Protein AF-A0A7S2H5R0-F1 (afdb_monomer)

Radius of gyration: 16.21 Å; Cα contacts (8 Å, |Δi|>4): 123; chains: 1; bounding box: 35×35×43 Å

Mean predicted aligned error: 5.61 Å

Secondary structure (DSSP, 8-state):
--EEEEEEEE-PPP-SSTTGGG--S---EEEEEEEE-TTGGGS-HHHHHHHHHHHHHHHHHTTTS-HHHHHHHHHHHTT-SS--SS--EEE--TT-TTTGGG-

Nearest PDB structures (foldseek):
  5t3e-assembly1_A  TM=9.296E-01  e=6.239E-05  Thermoactinomyces vulgaris
  7jtj-assembly1_A  TM=8.666E-01  e=7.116E-05  Yersinia pestis
  7jua-assembly1_A  TM=8.433E-01  e=9.889E-05  Yersinia pestis
  7ly4-assembly1_E  TM=8.224E-01  e=9.259E-05  Thermoactinomyces vulgaris
  4hvm-assembly1_A  TM=7.022E-01  e=2.658E-02  Streptoalloteichus hindustanus

Solvent-accessible surface area (backbone atoms only — not comparable to full-atom values): 6213 Å² total; per-residue (Å²): 133,49,67,46,52,37,29,38,36,31,39,59,78,70,88,84,47,99,58,54,88,76,60,88,76,91,49,76,47,35,32,64,30,69,41,65,56,71,66,51,92,80,43,55,71,66,58,47,50,52,51,44,50,51,38,45,52,54,39,61,77,62,42,90,59,40,28,64,57,52,41,50,54,51,26,62,75,65,75,42,81,94,66,75,79,45,80,50,72,46,80,48,70,51,54,46,76,74,62,65,79,75,115

pLDDT: mean 88.64, std 11.41, range [42.0, 96.62]

Sequence (103 aa):
RSDMLLNVLHCLRHPVHKDHEKVIGNFSSSFLCPISVQGGDTVSILDHARGAQTSLVECQSNNAISGVDVMSLINERRSSSGVAVAPFIFVSAMGLEHAEGLA

Foldseek 3Di:
DFKAKEKEKAQDFDPPDPCRLVDDDDSIFIWIFIAGPPPPPNDDPVVSVVVSVVRVVVRVVVCPDGNVNVQVVVCVVVVHPPDDRHPHYDYDCHPVVSVVVVD

Structure (mmCIF, N/CA/C/O backbone):
data_AF-A0A7S2H5R0-F1
#
_entry.id   AF-A0A7S2H5R0-F1
#
loop_
_atom_site.group_PDB
_atom_site.id
_atom_site.type_symbol
_atom_site.label_atom_id
_atom_site.label_alt_id
_atom_site.label_comp_id
_atom_site.label_asym_id
_atom_site.label_entity_id
_atom_site.label_seq_id
_atom_site.pdbx_PDB_ins_code
_atom_site.Cartn_x
_atom_site.Cartn_y
_atom_site.Cartn_z
_atom_site.occupancy
_atom_site.B_iso_or_equiv
_atom_site.auth_seq_id
_atom_site.auth_comp_id
_atom_site.auth_asym_id
_atom_site.auth_atom_id
_atom_site.pdbx_PDB_model_num
ATOM 1 N N . ARG A 1 1 ? -15.176 -0.460 16.604 1.00 73.00 1 ARG A N 1
ATOM 2 C CA . ARG A 1 1 ? -13.742 -0.421 16.231 1.00 73.00 1 ARG A CA 1
ATOM 3 C C . ARG A 1 1 ? -13.593 0.676 15.191 1.00 73.00 1 ARG A C 1
ATOM 5 O O . ARG A 1 1 ? -14.164 0.511 14.125 1.00 73.00 1 ARG A O 1
ATOM 12 N N . SER A 1 2 ? -12.918 1.775 15.525 1.00 89.81 2 SER A N 1
ATOM 13 C CA . SER A 1 2 ? -12.806 2.949 14.639 1.00 89.81 2 SER A CA 1
ATOM 14 C C . SER A 1 2 ? -11.469 3.024 13.902 1.00 89.81 2 SER A C 1
ATOM 16 O O . SER A 1 2 ? -11.302 3.878 13.043 1.00 89.81 2 SER A O 1
ATOM 18 N N . ASP A 1 3 ? -10.551 2.104 14.207 1.00 93.81 3 ASP A N 1
ATOM 19 C CA . ASP A 1 3 ? -9.244 1.990 13.567 1.00 93.81 3 ASP A CA 1
ATOM 20 C C . ASP A 1 3 ? -9.141 0.667 12.801 1.00 93.81 3 ASP A C 1
ATOM 22 O O . ASP A 1 3 ? -9.446 -0.419 13.326 1.00 93.81 3 ASP A O 1
ATOM 26 N N . MET A 1 4 ? -8.697 0.747 11.551 1.00 94.12 4 MET A N 1
ATOM 27 C CA . MET A 1 4 ? -8.528 -0.400 10.665 1.00 94.12 4 MET A CA 1
ATOM 28 C C . MET A 1 4 ? -7.250 -0.292 9.834 1.00 94.12 4 MET A C 1
ATOM 30 O O . MET A 1 4 ? -6.715 0.792 9.627 1.00 94.12 4 MET A O 1
ATOM 34 N N . LEU A 1 5 ? -6.774 -1.439 9.351 1.00 95.44 5 LEU A N 1
ATOM 35 C CA . LEU A 1 5 ? -5.724 -1.506 8.340 1.00 95.44 5 LEU A CA 1
ATOM 36 C C . LEU A 1 5 ? -6.380 -1.820 7.002 1.00 95.44 5 LEU A C 1
ATOM 38 O O . LEU A 1 5 ? -7.034 -2.857 6.867 1.00 95.44 5 LEU A O 1
ATOM 42 N N . LEU A 1 6 ? -6.202 -0.922 6.042 1.00 95.75 6 LEU A N 1
ATOM 43 C CA . LEU A 1 6 ? -6.646 -1.090 4.669 1.00 95.75 6 LEU A CA 1
ATOM 44 C C . LEU A 1 6 ? -5.468 -1.577 3.825 1.00 95.75 6 LEU A C 1
ATOM 46 O O . LEU A 1 6 ? -4.401 -0.966 3.844 1.00 95.75 6 LEU A O 1
ATOM 50 N N . ASN A 1 7 ? -5.649 -2.666 3.083 1.00 96.50 7 ASN A N 1
ATOM 51 C CA . ASN A 1 7 ? -4.656 -3.107 2.111 1.00 96.50 7 ASN A CA 1
ATOM 52 C C . ASN A 1 7 ? -4.878 -2.340 0.802 1.00 96.50 7 ASN A C 1
ATOM 54 O O . A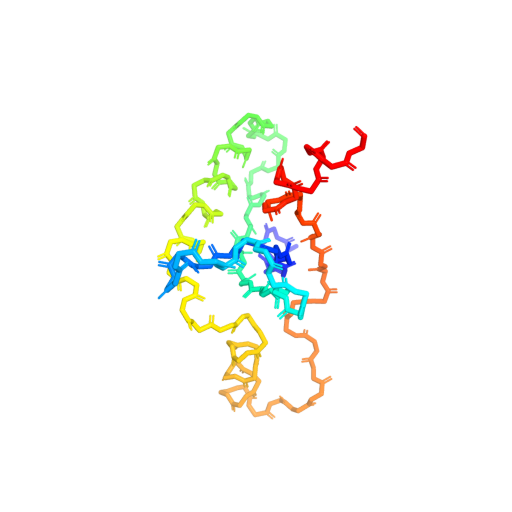SN A 1 7 ? -5.900 -2.524 0.143 1.00 96.50 7 ASN A O 1
ATOM 58 N N . VAL A 1 8 ? -3.954 -1.458 0.434 1.00 96.19 8 VAL A N 1
ATOM 59 C CA . VAL A 1 8 ? -4.063 -0.645 -0.782 1.00 96.19 8 VAL A CA 1
ATOM 60 C C . VAL A 1 8 ? -3.252 -1.303 -1.886 1.00 96.19 8 VAL A C 1
ATOM 62 O O . VAL A 1 8 ? -2.035 -1.403 -1.767 1.00 96.19 8 VAL A O 1
ATOM 65 N N . LEU A 1 9 ? -3.919 -1.736 -2.955 1.00 94.94 9 LEU A N 1
ATOM 66 C CA . LEU A 1 9 ? -3.296 -2.294 -4.155 1.00 94.94 9 LEU A CA 1
ATOM 67 C C . LEU A 1 9 ? -3.094 -1.184 -5.198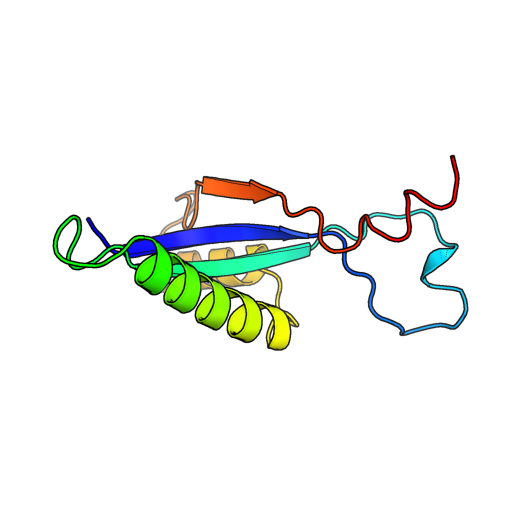 1.00 94.94 9 LEU A C 1
ATOM 69 O O . LEU A 1 9 ? -4.009 -0.395 -5.437 1.00 94.94 9 LEU A O 1
ATOM 73 N N . HIS A 1 10 ? -1.923 -1.134 -5.829 1.00 92.38 10 HIS A N 1
ATOM 74 C CA . HIS A 1 10 ? -1.585 -0.173 -6.883 1.00 92.38 10 HIS A CA 1
ATOM 75 C C . HIS A 1 10 ? -0.696 -0.801 -7.962 1.00 92.38 10 HIS A C 1
ATOM 77 O O . HIS A 1 10 ? -0.099 -1.857 -7.749 1.00 92.38 10 HIS A O 1
ATOM 83 N N . CYS A 1 11 ? -0.562 -0.111 -9.097 1.00 91.25 11 CYS A N 1
ATOM 84 C CA . CYS A 1 11 ? 0.253 -0.554 -10.235 1.00 91.25 11 CYS A CA 1
ATOM 85 C C . CYS A 1 11 ? 1.376 0.433 -10.599 1.00 91.25 11 CYS A C 1
ATOM 87 O O . CYS A 1 11 ? 1.919 0.371 -11.700 1.00 91.25 11 CYS A O 1
ATOM 89 N N . LEU A 1 12 ? 1.715 1.360 -9.693 1.00 89.00 12 LEU A N 1
ATOM 90 C CA . LEU A 1 12 ? 2.816 2.311 -9.884 1.00 89.00 12 LEU A CA 1
ATOM 91 C C . LEU A 1 12 ? 4.122 1.60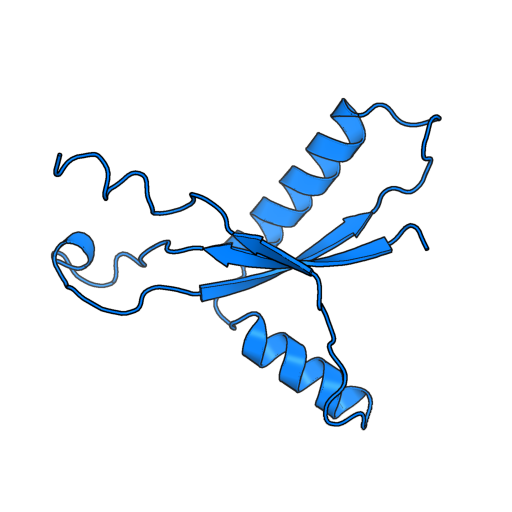4 -10.256 1.00 89.00 12 LEU A C 1
ATOM 93 O O . LEU A 1 12 ? 4.601 0.732 -9.529 1.00 89.00 12 LEU A O 1
ATOM 97 N N . ARG A 1 13 ? 4.724 2.041 -11.361 1.00 88.62 13 ARG A N 1
ATOM 98 C CA . ARG A 1 13 ? 6.010 1.537 -11.834 1.00 88.62 13 ARG A CA 1
ATOM 99 C C . ARG A 1 13 ? 7.141 2.386 -11.272 1.00 88.62 13 ARG A C 1
ATOM 101 O O . ARG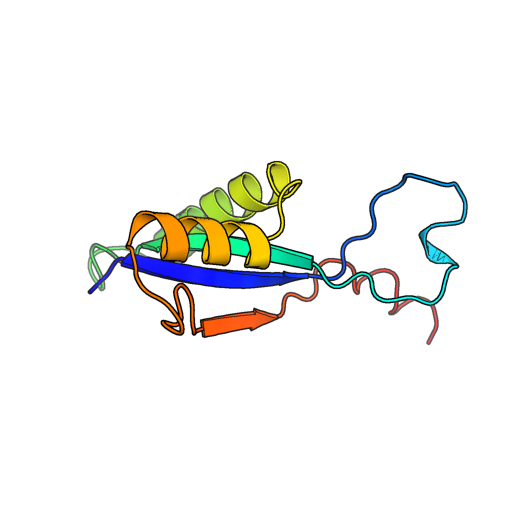 A 1 13 ? 7.057 3.609 -11.217 1.00 88.62 13 ARG A O 1
ATOM 108 N N . HIS A 1 14 ? 8.218 1.739 -10.842 1.00 86.31 14 HIS A N 1
ATOM 109 C CA . HIS A 1 14 ? 9.426 2.450 -10.434 1.00 86.31 14 HIS A CA 1
ATOM 110 C C . HIS A 1 14 ? 10.288 2.753 -11.670 1.00 86.31 14 HIS A C 1
ATOM 112 O O . HIS A 1 14 ? 10.508 1.846 -12.481 1.00 86.31 14 HIS A O 1
ATOM 118 N N . PRO A 1 15 ? 10.820 3.981 -11.821 1.00 88.56 15 PRO A N 1
ATOM 119 C CA . PRO A 1 15 ? 11.576 4.401 -13.001 1.00 88.56 15 PRO A CA 1
ATOM 120 C C . PRO A 1 15 ? 13.022 3.872 -12.979 1.00 88.56 15 PRO A C 1
ATOM 122 O O . PRO A 1 15 ? 13.989 4.621 -13.073 1.00 88.56 15 PRO A O 1
ATOM 125 N N . VAL A 1 16 ? 13.187 2.554 -12.843 1.00 91.19 16 VAL A N 1
ATOM 126 C CA . VAL A 1 16 ? 14.495 1.879 -12.753 1.00 91.19 16 VAL A CA 1
ATOM 127 C C . VAL A 1 16 ? 15.179 1.705 -14.115 1.00 91.19 16 VAL A C 1
ATOM 129 O O . VAL A 1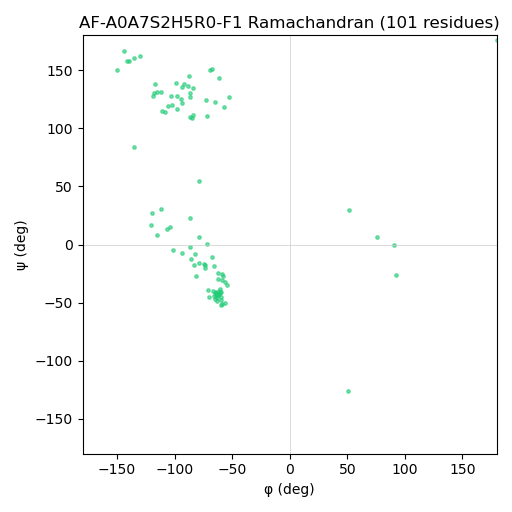 16 ? 16.370 1.419 -14.182 1.00 91.19 16 VAL A O 1
ATOM 132 N N . HIS A 1 17 ? 14.434 1.862 -15.213 1.00 94.12 17 HIS A N 1
ATOM 133 C CA . HIS A 1 17 ? 14.933 1.735 -16.582 1.00 94.12 17 HIS A CA 1
ATOM 134 C C . HIS A 1 17 ? 14.140 2.636 -17.535 1.00 94.12 17 HIS A C 1
ATOM 136 O O . HIS A 1 17 ? 12.946 2.838 -17.341 1.00 94.12 17 HIS A O 1
ATOM 142 N N . LYS A 1 18 ? 14.753 3.126 -18.618 1.00 93.06 18 LYS A N 1
ATOM 143 C CA . LYS A 1 18 ? 14.095 4.012 -19.606 1.00 93.06 18 LYS A CA 1
ATOM 144 C C . LYS A 1 18 ? 12.835 3.421 -20.259 1.00 93.06 18 LYS A C 1
ATOM 146 O O . LYS A 1 18 ? 11.953 4.159 -20.674 1.00 93.06 18 LYS A O 1
ATOM 151 N N . ASP A 1 19 ? 12.753 2.096 -20.337 1.00 91.62 19 ASP A N 1
ATOM 152 C CA . ASP A 1 19 ? 11.645 1.370 -20.969 1.00 91.62 19 ASP A CA 1
ATOM 153 C C . ASP A 1 19 ? 10.675 0.748 -19.946 1.00 91.62 19 ASP A C 1
ATOM 155 O O . ASP A 1 19 ? 9.880 -0.108 -20.316 1.00 91.62 19 ASP A O 1
ATOM 159 N N . HIS A 1 20 ? 10.723 1.154 -18.668 1.00 88.38 20 HIS A N 1
ATOM 160 C CA . HIS A 1 20 ? 9.884 0.580 -17.603 1.00 88.38 20 HIS A CA 1
ATOM 161 C C . HIS A 1 20 ? 8.379 0.608 -17.918 1.00 88.38 20 HIS A C 1
ATOM 163 O O . HIS A 1 20 ? 7.688 -0.352 -17.595 1.00 88.38 20 HIS A O 1
ATOM 169 N N . GLU A 1 21 ? 7.883 1.636 -18.612 1.00 87.19 21 GLU A N 1
ATOM 170 C CA . GLU A 1 21 ? 6.478 1.746 -19.046 1.00 87.19 21 GLU A CA 1
ATOM 171 C C . GLU A 1 21 ? 6.108 0.821 -20.218 1.00 87.19 21 GLU A C 1
ATOM 173 O O . GLU A 1 21 ? 4.943 0.505 -20.428 1.00 87.19 21 GLU A O 1
ATOM 178 N N . LYS A 1 22 ? 7.091 0.342 -20.988 1.00 88.75 22 LYS A N 1
ATOM 179 C CA . LYS A 1 22 ? 6.854 -0.424 -22.227 1.00 88.75 22 LYS A CA 1
ATOM 180 C C . LYS A 1 22 ? 6.834 -1.936 -22.020 1.00 88.75 22 LYS A C 1
ATOM 182 O O . LYS A 1 22 ? 6.570 -2.688 -22.955 1.00 88.75 22 LYS A O 1
ATOM 187 N N . VAL A 1 23 ? 7.171 -2.395 -20.819 1.00 90.56 23 VAL A N 1
ATOM 188 C CA . VAL A 1 23 ? 7.271 -3.821 -20.505 1.00 90.56 23 VAL A CA 1
ATOM 189 C C . VAL A 1 23 ? 5.916 -4.351 -20.046 1.00 90.56 23 VAL A C 1
ATOM 191 O O . VAL A 1 23 ? 5.231 -3.725 -19.235 1.00 90.56 23 VAL A O 1
ATOM 194 N N . ILE A 1 24 ? 5.548 -5.530 -20.546 1.00 90.56 24 ILE A N 1
ATOM 195 C CA . ILE A 1 24 ? 4.403 -6.300 -20.058 1.00 90.56 24 ILE A CA 1
ATOM 196 C C . ILE A 1 24 ? 4.877 -7.152 -18.882 1.00 90.56 24 ILE A C 1
ATOM 198 O O . ILE A 1 24 ? 5.852 -7.893 -18.996 1.00 90.56 24 ILE A O 1
ATOM 202 N N . GLY A 1 25 ? 4.187 -7.053 -17.753 1.00 89.81 25 GLY A N 1
ATOM 203 C CA . GLY A 1 25 ? 4.529 -7.791 -16.547 1.00 89.81 25 GLY A CA 1
ATOM 204 C C . GLY A 1 25 ? 3.574 -7.479 -15.405 1.00 89.81 25 GLY A C 1
ATOM 205 O O . GLY A 1 25 ? 2.693 -6.626 -15.536 1.00 89.81 25 GLY A O 1
ATOM 206 N N . ASN A 1 26 ? 3.755 -8.176 -14.284 1.00 89.69 26 ASN A N 1
ATOM 207 C CA . ASN A 1 26 ? 3.014 -7.870 -13.072 1.00 89.69 26 ASN A CA 1
ATOM 208 C C . ASN A 1 26 ? 3.715 -6.752 -12.289 1.00 89.69 26 ASN A C 1
ATOM 210 O O . ASN A 1 26 ? 4.765 -6.980 -11.694 1.00 89.69 26 ASN A O 1
ATOM 214 N N . PHE A 1 27 ? 3.106 -5.568 -12.279 1.00 89.31 27 PHE A N 1
ATOM 215 C CA . PHE A 1 27 ? 3.546 -4.416 -11.484 1.00 89.31 27 PHE A CA 1
ATOM 216 C C . PHE A 1 27 ? 2.623 -4.155 -10.288 1.00 89.31 27 PHE A C 1
ATOM 218 O O . PHE A 1 27 ? 2.692 -3.090 -9.678 1.00 89.31 27 PHE A O 1
ATOM 225 N N . SER A 1 28 ? 1.745 -5.108 -9.949 1.00 89.50 28 SER A N 1
ATOM 226 C CA . SER A 1 28 ? 0.898 -4.993 -8.769 1.00 89.50 28 SER A CA 1
ATOM 227 C C . SER A 1 28 ? 1.767 -5.001 -7.515 1.00 89.50 28 SER A C 1
ATOM 229 O O . SER A 1 28 ? 2.481 -5.975 -7.261 1.00 89.50 28 SER A O 1
ATOM 231 N N . SER A 1 29 ? 1.659 -3.958 -6.708 1.00 92.44 29 SER A N 1
ATOM 232 C CA . SER A 1 29 ? 2.211 -3.920 -5.360 1.00 92.44 29 SER A CA 1
ATOM 233 C C . SER A 1 29 ? 1.136 -3.450 -4.394 1.00 92.44 29 SER A C 1
ATOM 235 O O . SER A 1 29 ? 0.107 -2.899 -4.798 1.00 92.44 29 SER A O 1
ATOM 237 N N . SER A 1 30 ? 1.346 -3.705 -3.109 1.00 94.88 30 SER A N 1
ATOM 238 C CA . SER A 1 30 ? 0.439 -3.229 -2.079 1.00 94.88 30 SER A CA 1
ATOM 239 C C . SER A 1 30 ? 1.187 -2.641 -0.898 1.00 94.88 30 SER A C 1
ATOM 241 O O . SER A 1 30 ? 2.364 -2.924 -0.693 1.00 94.88 30 SER A O 1
ATOM 243 N N . PHE A 1 31 ? 0.494 -1.832 -0.106 1.00 95.81 31 PHE A N 1
ATOM 244 C CA . PHE A 1 31 ? 0.955 -1.362 1.196 1.00 95.81 31 PHE A CA 1
ATOM 245 C C . PHE A 1 31 ? -0.223 -1.316 2.172 1.00 95.81 31 PHE A C 1
ATOM 247 O O . PHE A 1 31 ? -1.387 -1.266 1.769 1.00 95.81 31 PHE A O 1
ATOM 254 N N . LEU A 1 32 ? 0.070 -1.355 3.473 1.00 96.25 32 LEU A N 1
ATOM 255 C CA . LEU A 1 32 ? -0.956 -1.271 4.511 1.00 96.25 32 LEU A CA 1
ATOM 256 C C . LEU A 1 32 ? -1.120 0.178 4.958 1.00 96.25 32 LEU A C 1
ATOM 258 O O . LEU A 1 32 ? -0.169 0.785 5.439 1.00 96.25 32 LEU A O 1
ATOM 262 N N . CYS A 1 33 ? -2.332 0.707 4.826 1.00 96.19 33 CYS A N 1
ATOM 263 C CA . CYS A 1 33 ? -2.673 2.060 5.238 1.00 96.19 33 CYS A CA 1
ATOM 264 C C . CYS A 1 33 ? -3.509 2.022 6.530 1.00 96.19 33 CYS A C 1
ATOM 266 O O . CYS A 1 33 ? -4.590 1.416 6.534 1.00 96.19 33 CYS A O 1
ATOM 268 N N . PRO A 1 34 ? -3.041 2.620 7.640 1.00 95.88 34 PRO A N 1
ATOM 269 C CA . PRO A 1 34 ? -3.851 2.777 8.838 1.00 95.88 34 PRO A CA 1
ATOM 270 C C . PRO A 1 34 ? -4.921 3.844 8.599 1.00 95.88 34 PRO A C 1
ATOM 272 O O . PRO A 1 34 ? -4.615 4.981 8.257 1.00 95.88 34 PRO A O 1
ATOM 275 N N . ILE A 1 35 ? -6.183 3.479 8.806 1.00 95.38 35 ILE A N 1
ATOM 276 C CA . ILE A 1 35 ? -7.326 4.383 8.678 1.00 95.38 35 ILE A CA 1
ATOM 277 C C . ILE A 1 35 ? -8.016 4.505 10.030 1.00 95.38 35 ILE A C 1
ATOM 279 O O . ILE A 1 35 ? -8.357 3.494 10.651 1.00 95.38 35 ILE A O 1
ATOM 283 N N . SER A 1 36 ? -8.261 5.749 10.446 1.00 93.75 36 SER A N 1
ATOM 284 C CA . SER A 1 36 ? -9.025 6.080 11.645 1.00 93.75 36 SER A CA 1
ATOM 285 C C . SER A 1 36 ? -10.263 6.896 11.291 1.00 93.75 36 SER A C 1
ATOM 287 O O . SER A 1 36 ? -10.183 7.932 10.631 1.00 93.75 36 SER A O 1
ATOM 289 N N . VAL A 1 37 ? -11.416 6.431 11.763 1.00 92.00 37 VAL A N 1
ATOM 290 C CA . VAL A 1 37 ? -12.703 7.140 11.709 1.00 92.00 37 VAL A CA 1
ATOM 291 C C . VAL A 1 37 ? -13.164 7.545 13.114 1.00 92.00 37 VAL A C 1
ATOM 293 O O . VAL A 1 37 ? -14.356 7.575 13.420 1.00 92.00 37 VAL A O 1
ATOM 296 N N . GLN A 1 38 ? -12.215 7.800 14.020 1.00 92.88 38 GLN A N 1
ATOM 297 C CA . GLN A 1 38 ? -12.526 8.289 15.363 1.00 92.88 38 GLN A CA 1
ATOM 298 C C . GLN A 1 38 ? -13.242 9.645 15.322 1.00 92.88 38 GLN A C 1
ATOM 300 O O . GLN A 1 38 ? -12.943 10.492 14.489 1.00 92.88 38 GLN A O 1
ATOM 305 N N . GLY A 1 39 ? -14.190 9.845 16.239 1.00 89.69 39 GLY A N 1
ATOM 306 C CA . GLY A 1 39 ? -15.059 11.025 16.268 1.00 89.69 39 GLY A CA 1
ATOM 307 C C . GLY A 1 39 ? -16.376 10.840 15.509 1.00 89.69 39 GLY A C 1
ATOM 308 O O . GLY A 1 39 ? -17.375 11.428 15.905 1.00 89.69 39 GLY A O 1
ATOM 309 N N . GLY A 1 40 ? -16.434 9.952 14.508 1.00 86.94 40 GLY A N 1
ATOM 310 C CA . GLY A 1 40 ? -17.672 9.672 13.772 1.00 86.94 40 GLY A CA 1
ATOM 311 C C . GLY A 1 40 ? -18.339 10.961 13.283 1.00 86.94 40 GLY A C 1
ATOM 312 O O . GLY A 1 40 ? -17.683 11.804 12.682 1.00 86.94 40 GLY A O 1
ATOM 313 N N . ASP A 1 41 ? -19.615 11.152 13.617 1.00 87.06 41 ASP A N 1
ATOM 314 C CA . ASP A 1 41 ? -20.401 12.312 13.173 1.00 87.06 41 ASP A CA 1
ATOM 315 C C . ASP A 1 41 ? -19.939 13.658 13.765 1.00 87.06 41 ASP A C 1
ATOM 317 O O . ASP A 1 41 ? -20.381 14.714 13.312 1.00 87.06 41 ASP A O 1
ATOM 321 N N . THR A 1 42 ? -19.053 13.661 14.771 1.00 92.06 42 THR A N 1
ATOM 322 C CA . THR A 1 42 ? -18.495 14.907 15.326 1.00 92.06 42 THR A CA 1
ATOM 323 C C . THR A 1 42 ? -17.325 15.452 14.510 1.00 92.06 42 THR A C 1
ATOM 325 O O . THR A 1 42 ? -16.838 16.54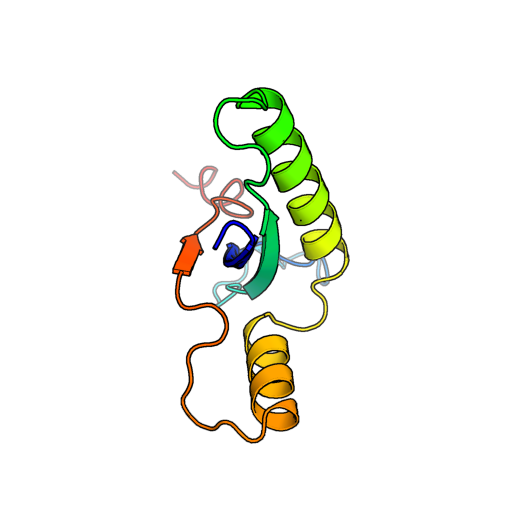2 14.804 1.00 92.06 42 THR A O 1
ATOM 328 N N . VAL A 1 43 ? -16.838 14.697 13.522 1.00 93.94 43 VAL A N 1
ATOM 329 C CA . VAL A 1 43 ? -15.736 15.077 12.635 1.00 93.94 43 VAL A CA 1
ATOM 330 C C . VAL A 1 43 ? -16.272 15.162 11.212 1.00 93.94 43 VAL A C 1
ATOM 332 O O . VAL A 1 43 ? -17.077 14.342 10.775 1.00 93.94 43 VAL A O 1
ATOM 335 N N . SER A 1 44 ? -15.854 16.184 10.468 1.00 95.94 44 SER A N 1
ATOM 336 C CA . SER A 1 44 ? -16.329 16.339 9.099 1.00 95.94 44 SER A CA 1
ATOM 337 C C . SER A 1 44 ? -15.766 15.237 8.196 1.00 95.94 44 SER A C 1
ATOM 339 O O . SER A 1 44 ? -14.635 14.773 8.365 1.00 95.94 44 SER A O 1
ATOM 341 N N . ILE A 1 45 ? -16.521 14.864 7.160 1.00 94.75 45 ILE A N 1
ATOM 342 C CA . ILE A 1 45 ? -16.027 13.943 6.126 1.00 94.75 45 ILE A CA 1
ATOM 343 C C . ILE A 1 45 ? -14.734 14.452 5.471 1.00 94.75 45 ILE A C 1
ATOM 345 O O . ILE A 1 45 ? -13.869 13.660 5.105 1.00 94.75 45 ILE A O 1
ATOM 349 N N . LEU A 1 46 ? -14.580 15.776 5.359 1.00 96.62 46 LEU A N 1
ATOM 350 C CA . LEU A 1 46 ? -13.392 16.402 4.791 1.00 96.62 46 LEU A CA 1
ATOM 351 C C . LEU A 1 46 ? -12.161 16.177 5.674 1.00 96.62 46 LEU A C 1
ATOM 353 O O . LEU A 1 46 ? -11.080 15.911 5.153 1.00 96.62 46 LEU A O 1
ATOM 357 N N . ASP A 1 47 ? -12.314 16.252 6.993 1.00 95.75 47 ASP A N 1
ATOM 358 C CA . ASP A 1 47 ? -11.207 16.024 7.923 1.00 95.75 47 ASP A CA 1
ATOM 359 C C . ASP A 1 47 ? -10.805 14.548 7.951 1.00 95.75 47 ASP A C 1
ATOM 361 O O . ASP A 1 47 ? -9.613 14.237 7.911 1.00 95.75 47 ASP A O 1
ATOM 365 N N . HIS A 1 48 ? -11.776 13.631 7.889 1.00 94.75 48 HIS A N 1
ATOM 366 C CA . HIS A 1 48 ? -11.490 12.210 7.682 1.00 94.75 48 HIS A CA 1
ATOM 367 C C . HIS A 1 48 ? -10.744 11.955 6.369 1.00 94.75 48 HIS A C 1
ATOM 369 O O . HIS A 1 48 ? -9.749 11.228 6.359 1.00 94.75 48 HIS A O 1
ATOM 375 N N . ALA A 1 49 ? -11.179 12.577 5.270 1.00 94.81 49 ALA A N 1
ATOM 376 C CA . ALA A 1 49 ? -10.528 12.442 3.972 1.00 94.81 49 ALA A CA 1
ATOM 377 C C . ALA A 1 49 ? -9.085 12.972 3.994 1.00 94.81 49 ALA A C 1
ATOM 379 O O . ALA A 1 49 ? -8.185 12.308 3.485 1.00 94.81 49 ALA A O 1
ATOM 380 N N . ARG A 1 50 ? -8.837 14.123 4.633 1.00 95.75 50 ARG A N 1
ATOM 381 C CA . ARG A 1 50 ? -7.486 14.687 4.807 1.00 95.75 50 ARG A CA 1
ATOM 382 C C . ARG A 1 50 ? -6.583 13.783 5.640 1.00 95.75 50 ARG A C 1
ATOM 384 O O . ARG A 1 50 ? -5.423 13.582 5.279 1.00 95.75 50 ARG A O 1
ATOM 391 N N . GLY A 1 51 ? -7.113 13.221 6.727 1.00 95.25 51 GLY A N 1
ATOM 392 C CA . GLY A 1 51 ? -6.395 12.255 7.557 1.00 95.25 51 GLY A CA 1
ATOM 393 C C . GLY A 1 51 ? -6.000 11.017 6.754 1.00 95.25 51 GLY A C 1
ATOM 394 O O . GLY A 1 51 ? -4.822 10.677 6.679 1.00 95.25 51 GLY A O 1
ATOM 395 N N . ALA A 1 52 ? -6.968 10.406 6.066 1.00 94.81 52 ALA A N 1
ATOM 396 C CA . ALA A 1 52 ? -6.729 9.246 5.213 1.00 94.81 52 ALA A CA 1
ATOM 397 C C . ALA A 1 52 ? -5.736 9.541 4.075 1.00 94.81 52 ALA A C 1
ATOM 399 O O . ALA A 1 52 ? -4.862 8.722 3.799 1.00 94.81 52 ALA A O 1
ATOM 400 N N . GLN A 1 53 ? -5.831 10.713 3.436 1.00 94.75 53 GLN A N 1
ATOM 401 C CA . GLN A 1 53 ? -4.900 11.136 2.388 1.00 94.75 53 GLN A CA 1
ATOM 402 C C . GLN A 1 53 ? -3.472 11.275 2.924 1.00 94.75 53 GLN A C 1
ATOM 404 O O . GLN A 1 53 ? -2.536 10.813 2.275 1.00 94.75 53 GLN A O 1
ATOM 409 N N . THR A 1 54 ? -3.305 11.867 4.109 1.00 95.62 54 THR A N 1
ATOM 410 C CA . THR A 1 54 ? -1.994 12.006 4.761 1.00 95.62 54 THR A CA 1
ATOM 411 C C . THR A 1 54 ? -1.358 10.638 4.993 1.00 95.62 54 THR A C 1
ATOM 413 O O . THR A 1 54 ? -0.236 10.404 4.547 1.00 95.62 54 THR A O 1
ATOM 416 N N . SER A 1 55 ? -2.100 9.705 5.601 1.00 94.94 55 SER A N 1
ATOM 417 C CA . SER A 1 55 ? -1.619 8.339 5.833 1.00 94.94 55 SER A CA 1
ATOM 418 C C . SER A 1 55 ? -1.306 7.604 4.530 1.00 94.94 55 SER A C 1
ATOM 420 O O . SER A 1 55 ? -0.294 6.917 4.439 1.00 94.94 55 SER A O 1
ATOM 422 N N . LEU A 1 56 ? -2.132 7.774 3.494 1.00 94.00 56 LEU A N 1
ATOM 423 C CA . LEU A 1 56 ? -1.909 7.134 2.199 1.00 94.00 56 LEU A CA 1
ATOM 424 C C . LEU A 1 56 ? -0.612 7.616 1.541 1.00 94.00 56 LEU A C 1
ATOM 426 O O . LEU A 1 56 ? 0.165 6.786 1.077 1.00 94.00 56 LEU A O 1
ATOM 430 N N . VAL A 1 57 ? -0.364 8.929 1.522 1.00 93.31 57 VAL A N 1
ATOM 431 C CA . VAL A 1 57 ? 0.863 9.515 0.952 1.00 93.31 57 VAL A CA 1
ATOM 432 C C . VAL A 1 57 ? 2.099 9.055 1.725 1.00 93.31 57 VAL A C 1
ATOM 434 O O . VAL A 1 57 ? 3.104 8.682 1.118 1.00 93.31 57 VAL A O 1
ATOM 437 N N . GLU A 1 58 ? 2.027 9.034 3.056 1.00 95.12 58 GLU A N 1
ATOM 438 C CA . GLU A 1 58 ? 3.127 8.575 3.906 1.00 95.12 58 GLU A CA 1
ATOM 439 C C . GLU A 1 58 ? 3.454 7.094 3.667 1.00 95.12 58 GLU A C 1
ATOM 441 O O . GLU A 1 58 ? 4.616 6.744 3.438 1.00 95.12 58 GLU A O 1
ATOM 446 N N . CYS A 1 59 ? 2.439 6.223 3.658 1.00 94.56 59 CYS A N 1
ATOM 447 C CA . CYS A 1 59 ? 2.623 4.794 3.409 1.00 94.56 59 CYS A CA 1
ATOM 448 C C . CYS A 1 59 ? 3.128 4.518 1.989 1.00 94.56 59 CYS A C 1
ATOM 450 O O . CYS A 1 59 ? 4.032 3.702 1.818 1.00 94.56 59 CYS A O 1
ATOM 452 N N . GLN A 1 60 ? 2.598 5.214 0.979 1.00 91.25 60 GLN A N 1
ATOM 453 C CA . GLN A 1 60 ? 3.069 5.096 -0.401 1.00 91.25 60 GLN A CA 1
ATOM 454 C C . GLN A 1 60 ? 4.544 5.503 -0.528 1.00 91.25 60 GLN A C 1
ATOM 456 O O . GLN A 1 60 ? 5.308 4.819 -1.202 1.00 91.25 60 GLN A O 1
ATOM 461 N N . SER A 1 61 ? 4.965 6.575 0.149 1.00 90.94 61 SER A N 1
ATOM 462 C CA . SER A 1 61 ? 6.354 7.059 0.109 1.00 90.94 61 SER A CA 1
ATOM 463 C C . SER A 1 61 ? 7.355 6.080 0.740 1.00 90.94 61 SER A C 1
ATOM 465 O O . SER A 1 61 ? 8.552 6.175 0.481 1.00 90.94 61 SER A O 1
ATOM 467 N N . ASN A 1 62 ? 6.880 5.132 1.556 1.00 89.62 62 ASN A N 1
ATOM 468 C CA . ASN A 1 62 ? 7.692 4.153 2.281 1.00 89.62 62 ASN A CA 1
ATOM 469 C C . ASN A 1 62 ? 7.350 2.696 1.898 1.00 89.62 62 ASN A C 1
ATOM 471 O O . ASN A 1 62 ? 7.538 1.779 2.696 1.00 89.62 62 ASN A O 1
ATOM 475 N N . ASN A 1 63 ? 6.853 2.455 0.681 1.00 87.75 63 ASN A N 1
ATOM 476 C CA . ASN A 1 63 ? 6.348 1.145 0.240 1.00 87.75 63 ASN A CA 1
ATOM 477 C C .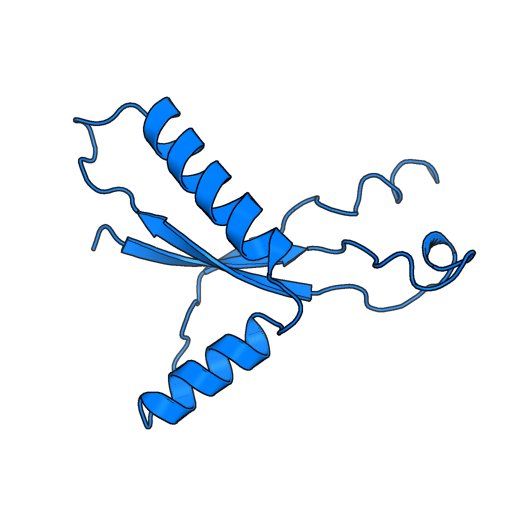 ASN A 1 63 ? 7.414 0.192 -0.344 1.00 87.75 63 ASN A C 1
ATOM 479 O O . ASN A 1 63 ? 7.077 -0.725 -1.090 1.00 87.75 63 ASN A O 1
ATOM 483 N N . ALA A 1 64 ? 8.694 0.375 -0.000 1.00 88.94 64 ALA A N 1
ATOM 484 C CA . ALA A 1 64 ? 9.779 -0.490 -0.479 1.00 88.94 64 ALA A CA 1
ATOM 485 C C . ALA A 1 64 ? 9.627 -1.958 -0.025 1.00 88.94 64 ALA A C 1
ATOM 487 O O . ALA A 1 64 ? 10.153 -2.865 -0.667 1.00 88.94 64 ALA A O 1
ATOM 488 N N . ILE A 1 65 ? 8.911 -2.184 1.080 1.00 91.25 65 ILE A N 1
ATOM 489 C CA . ILE A 1 65 ? 8.497 -3.506 1.557 1.00 91.25 65 ILE A CA 1
ATOM 490 C C . ILE A 1 65 ? 7.018 -3.672 1.215 1.00 91.25 65 ILE A C 1
ATOM 492 O O . ILE A 1 65 ? 6.204 -2.814 1.565 1.00 91.25 65 ILE A O 1
ATOM 496 N N . SER A 1 66 ? 6.663 -4.776 0.555 1.00 92.62 66 SER A N 1
ATOM 497 C CA . SER A 1 66 ? 5.286 -4.995 0.119 1.00 92.62 66 SER A CA 1
ATOM 498 C C . SER A 1 66 ? 4.341 -5.189 1.3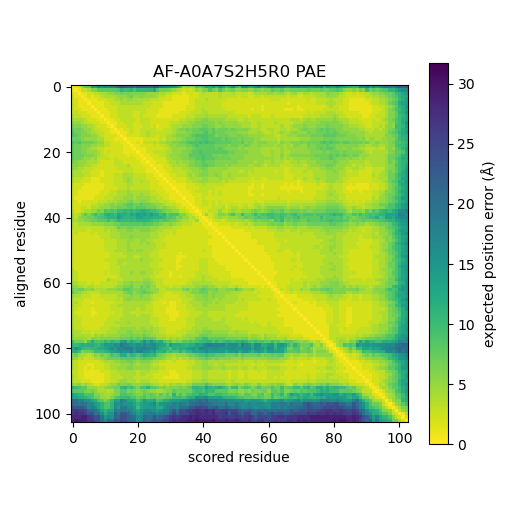07 1.00 92.62 66 SER A C 1
ATOM 500 O O . SER A 1 66 ? 4.706 -5.726 2.354 1.00 92.62 66 SER A O 1
ATOM 502 N N . GLY A 1 67 ? 3.077 -4.809 1.139 1.00 93.94 67 GLY A N 1
ATOM 503 C CA . GLY A 1 67 ? 2.035 -5.009 2.141 1.00 93.94 67 GLY A CA 1
ATOM 504 C C . GLY A 1 67 ? 1.847 -6.484 2.493 1.00 93.94 67 GLY A C 1
ATOM 505 O O . GLY A 1 67 ? 1.533 -6.792 3.638 1.00 93.94 67 GLY A O 1
ATOM 506 N N . VAL A 1 68 ? 2.098 -7.399 1.550 1.00 93.19 68 VAL A N 1
ATOM 507 C CA . VAL A 1 68 ? 2.095 -8.849 1.799 1.00 93.19 68 VAL A CA 1
ATOM 508 C C . VAL A 1 68 ? 3.211 -9.240 2.764 1.00 93.19 68 VAL A C 1
ATOM 510 O O . VAL A 1 68 ? 2.937 -9.927 3.747 1.00 93.19 68 VAL A O 1
ATOM 513 N N . ASP A 1 69 ? 4.431 -8.748 2.550 1.00 94.56 69 ASP A N 1
ATOM 514 C CA . ASP A 1 69 ? 5.560 -9.007 3.451 1.00 94.56 69 ASP A CA 1
ATOM 515 C C . ASP A 1 69 ? 5.305 -8.407 4.837 1.00 94.56 69 ASP A C 1
ATOM 517 O O . ASP A 1 69 ? 5.523 -9.063 5.855 1.00 94.56 69 ASP A O 1
ATOM 521 N N . VAL A 1 70 ? 4.749 -7.191 4.901 1.00 94.88 70 VAL A N 1
ATOM 522 C CA . VAL A 1 70 ? 4.356 -6.560 6.171 1.00 94.88 70 VAL A CA 1
ATOM 523 C C . VAL A 1 70 ? 3.293 -7.391 6.900 1.00 94.88 70 VAL A C 1
ATOM 525 O O . VAL A 1 70 ? 3.392 -7.581 8.114 1.00 94.88 70 VAL A O 1
ATOM 528 N N . MET A 1 71 ? 2.287 -7.922 6.198 1.00 94.69 71 MET A N 1
ATOM 529 C CA . MET A 1 71 ? 1.280 -8.804 6.804 1.00 94.69 71 MET A CA 1
ATOM 530 C C . MET A 1 71 ? 1.894 -10.110 7.320 1.00 94.69 71 MET A C 1
ATOM 532 O O . MET A 1 71 ? 1.544 -10.539 8.421 1.00 94.69 71 MET A O 1
ATOM 536 N N . SER A 1 72 ? 2.829 -10.709 6.578 1.00 93.44 72 SER A N 1
ATOM 537 C CA . SER A 1 72 ? 3.581 -11.888 7.026 1.00 93.44 72 SER A CA 1
ATOM 538 C C . SER A 1 72 ? 4.364 -11.590 8.307 1.00 93.44 72 SER A C 1
ATOM 540 O O . SER A 1 72 ? 4.194 -12.302 9.295 1.00 93.44 72 SER A O 1
ATOM 542 N N . LEU A 1 73 ? 5.093 -10.469 8.359 1.00 93.88 73 LEU A N 1
ATOM 543 C CA . LEU A 1 73 ? 5.824 -10.028 9.555 1.00 93.88 73 LEU A CA 1
ATOM 544 C C . LEU A 1 73 ? 4.901 -9.791 10.763 1.00 93.88 73 LEU A C 1
ATOM 546 O O . LEU A 1 73 ? 5.257 -10.104 11.901 1.00 93.88 73 LEU A O 1
ATOM 550 N N . ILE A 1 74 ? 3.702 -9.238 10.548 1.00 94.56 74 ILE A N 1
ATOM 551 C CA . ILE A 1 74 ? 2.707 -9.051 11.616 1.00 94.56 74 ILE A CA 1
ATOM 552 C C . ILE A 1 74 ? 2.218 -10.404 12.143 1.00 94.56 74 ILE A C 1
ATOM 554 O O . ILE A 1 74 ? 2.104 -10.578 13.358 1.00 94.56 74 ILE A O 1
ATOM 558 N N . ASN A 1 75 ? 1.931 -11.347 11.248 1.00 94.12 75 ASN A N 1
ATOM 559 C CA . ASN A 1 75 ? 1.479 -12.689 11.603 1.00 94.12 75 ASN A CA 1
ATOM 560 C C . ASN A 1 75 ? 2.549 -13.471 12.374 1.00 94.12 75 ASN A C 1
ATOM 562 O O . ASN A 1 75 ? 2.246 -14.043 13.424 1.00 94.12 75 ASN A O 1
ATOM 566 N N . GLU A 1 76 ? 3.804 -13.413 11.923 1.00 93.12 76 GLU A N 1
ATOM 567 C CA . GLU A 1 76 ? 4.959 -13.985 12.623 1.00 93.12 76 GLU A CA 1
ATOM 568 C C . GLU A 1 76 ? 5.077 -13.432 14.048 1.00 93.12 76 GLU A C 1
ATOM 570 O O . GLU A 1 76 ? 5.115 -14.194 15.015 1.00 93.12 76 GLU A O 1
ATOM 575 N N . ARG A 1 77 ? 5.032 -12.101 14.210 1.00 93.75 77 ARG A N 1
ATOM 576 C CA . ARG A 1 77 ? 5.106 -11.451 15.532 1.00 93.75 77 ARG A CA 1
ATOM 577 C C . ARG A 1 77 ? 3.945 -11.811 16.453 1.00 93.75 77 ARG A C 1
ATOM 579 O O . ARG A 1 77 ? 4.110 -11.809 17.669 1.00 93.75 77 ARG A O 1
ATOM 586 N N . ARG A 1 78 ? 2.768 -12.095 15.897 1.00 92.69 78 ARG A N 1
ATOM 587 C CA . ARG A 1 78 ? 1.574 -12.487 16.659 1.00 92.69 78 ARG A CA 1
ATOM 588 C C . ARG A 1 78 ? 1.503 -13.986 16.942 1.00 92.69 78 ARG A C 1
ATOM 590 O O . ARG A 1 78 ? 0.562 -14.408 17.607 1.00 92.69 78 ARG A O 1
ATOM 597 N N . SER A 1 79 ? 2.462 -14.783 16.456 1.00 89.31 79 SER A N 1
ATOM 598 C CA . SER A 1 79 ? 2.380 -16.253 16.470 1.00 89.31 79 SER A CA 1
ATOM 599 C C . SER A 1 79 ? 1.061 -16.771 15.874 1.00 89.31 79 SER A C 1
ATOM 601 O O . SER A 1 79 ? 0.545 -17.812 16.276 1.00 89.31 79 SER A O 1
ATOM 603 N N . SER A 1 80 ? 0.489 -16.023 14.926 1.00 82.12 80 SER A N 1
ATOM 604 C CA . SER A 1 80 ? -0.781 -16.334 14.280 1.00 82.12 80 SER A CA 1
ATOM 605 C C . SER A 1 80 ? -0.526 -16.713 12.829 1.00 82.12 80 SER A C 1
ATOM 607 O O . SER A 1 80 ? -0.112 -15.873 12.036 1.00 82.12 80 SER A O 1
ATOM 609 N N . SER A 1 81 ? -0.798 -17.966 12.466 1.00 77.44 81 SER A N 1
ATOM 610 C CA . SER A 1 81 ? -0.735 -18.427 11.076 1.00 77.44 81 SER A CA 1
ATOM 611 C C . SER A 1 81 ? -2.134 -18.447 10.458 1.00 77.44 81 SER A C 1
ATOM 613 O O . SER A 1 81 ? -3.100 -18.827 11.118 1.00 77.44 81 SER A O 1
ATOM 615 N N . GLY A 1 82 ? -2.256 -18.009 9.203 1.00 75.94 82 GLY A N 1
ATOM 616 C CA . GLY A 1 82 ? -3.516 -18.044 8.447 1.00 75.94 82 GLY A CA 1
ATOM 617 C C . GLY A 1 82 ? -4.558 -16.980 8.819 1.00 75.94 82 GLY A C 1
ATOM 618 O O . GLY A 1 82 ? -5.669 -17.018 8.296 1.00 75.94 82 GLY A O 1
ATOM 619 N N . VAL A 1 83 ? -4.230 -16.018 9.688 1.00 86.94 83 VAL A N 1
ATOM 620 C CA . VAL A 1 83 ? -5.135 -14.908 10.027 1.00 86.94 83 VAL A CA 1
ATOM 621 C C . VAL A 1 83 ? -4.958 -13.764 9.030 1.00 86.94 83 VAL A C 1
ATOM 623 O O . VAL A 1 83 ? -3.842 -13.309 8.769 1.00 86.94 83 VAL A O 1
ATOM 626 N N . ALA A 1 84 ? -6.071 -13.267 8.487 1.00 88.38 84 ALA A N 1
ATOM 627 C CA . ALA A 1 84 ? -6.061 -12.094 7.623 1.00 88.38 84 ALA A CA 1
ATOM 628 C C . ALA A 1 84 ? -5.775 -10.824 8.445 1.00 88.38 84 ALA A C 1
ATOM 630 O O . ALA A 1 84 ? -6.606 -10.383 9.240 1.00 88.38 84 ALA A O 1
ATOM 631 N N . VAL A 1 85 ? -4.596 -10.227 8.247 1.00 93.88 85 VAL A N 1
ATOM 632 C CA . VAL A 1 85 ? -4.167 -9.003 8.951 1.00 93.88 85 VAL A CA 1
ATOM 633 C C . VAL A 1 85 ? -4.958 -7.775 8.485 1.00 93.88 85 VAL A C 1
ATOM 635 O O . VAL A 1 85 ? -5.421 -6.992 9.316 1.00 93.88 85 VAL A O 1
ATOM 638 N N . ALA A 1 86 ? -5.130 -7.629 7.169 1.00 95.62 86 ALA A N 1
ATOM 639 C CA . ALA A 1 86 ? -5.893 -6.564 6.521 1.00 95.62 86 ALA A CA 1
ATOM 640 C C . ALA A 1 86 ? -6.781 -7.178 5.417 1.00 95.62 86 ALA A C 1
ATOM 642 O O . ALA A 1 86 ? -6.373 -7.242 4.258 1.00 95.62 86 ALA A O 1
ATOM 643 N N . PRO A 1 87 ? -7.974 -7.699 5.768 1.00 93.94 87 PRO A N 1
ATOM 644 C CA . PRO A 1 87 ? -8.818 -8.454 4.836 1.00 93.94 87 PRO A CA 1
ATOM 645 C C . PRO A 1 87 ? -9.518 -7.581 3.788 1.00 93.94 87 PRO A C 1
ATOM 647 O O . PRO A 1 87 ? -9.996 -8.098 2.783 1.00 93.94 87 PRO A O 1
ATOM 650 N N . PHE A 1 88 ? -9.607 -6.270 4.022 1.00 95.12 88 PHE A N 1
ATOM 651 C CA . PHE A 1 88 ? -10.257 -5.336 3.110 1.00 95.12 88 PHE A CA 1
ATOM 652 C C . PHE A 1 88 ? -9.222 -4.710 2.185 1.00 95.12 88 PHE A C 1
ATOM 654 O O . PHE A 1 88 ? -8.229 -4.141 2.646 1.00 95.12 88 PHE A O 1
ATOM 661 N N . ILE A 1 89 ? -9.476 -4.826 0.883 1.00 95.56 89 ILE A N 1
ATOM 662 C CA . ILE A 1 89 ? -8.578 -4.359 -0.166 1.00 95.56 89 ILE A CA 1
ATOM 663 C C . ILE A 1 89 ? -9.224 -3.176 -0.877 1.00 95.56 89 ILE A C 1
ATOM 665 O O . ILE A 1 89 ? -10.378 -3.251 -1.296 1.00 95.56 89 ILE A O 1
ATOM 669 N N . PHE A 1 90 ? -8.459 -2.103 -1.045 1.00 94.88 90 PHE A N 1
ATOM 670 C CA . PHE A 1 90 ? -8.797 -0.990 -1.918 1.00 94.88 90 PHE A CA 1
ATOM 671 C C . PHE A 1 90 ? -7.884 -1.029 -3.142 1.00 94.88 90 PHE A C 1
ATOM 673 O O . PHE A 1 90 ? -6.670 -0.866 -3.022 1.00 94.88 90 PHE A O 1
ATOM 680 N N . VAL A 1 91 ? -8.467 -1.270 -4.316 1.00 93.56 91 VAL A N 1
ATOM 681 C CA . VAL A 1 91 ? -7.734 -1.256 -5.586 1.00 93.56 91 VAL A CA 1
ATOM 682 C C . VAL A 1 91 ? -7.717 0.170 -6.109 1.00 93.56 91 VAL A C 1
ATOM 684 O O . VAL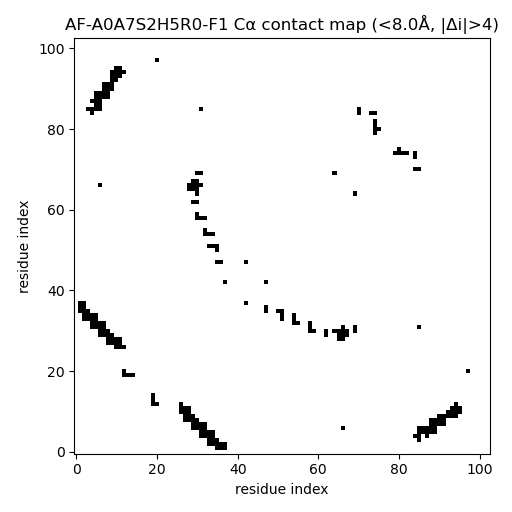 A 1 91 ? -8.750 0.711 -6.497 1.00 93.56 91 VAL A O 1
ATOM 687 N N . SER A 1 92 ? -6.544 0.790 -6.076 1.00 88.25 92 SER A N 1
ATOM 688 C CA . SER A 1 92 ? -6.363 2.158 -6.530 1.00 88.25 92 SER A CA 1
ATOM 689 C C . SER A 1 92 ? -6.077 2.216 -8.027 1.00 88.25 92 SER A C 1
ATOM 691 O O . SER A 1 92 ? -5.345 1.385 -8.560 1.00 88.25 92 SER A O 1
ATOM 693 N N . ALA A 1 93 ? -6.580 3.264 -8.682 1.00 80.75 93 ALA A N 1
ATOM 694 C CA . ALA A 1 93 ? -6.215 3.607 -10.054 1.00 80.75 93 ALA A CA 1
ATOM 695 C C . ALA A 1 93 ? -4.785 4.179 -10.189 1.00 80.75 93 ALA A C 1
ATOM 697 O O . ALA A 1 93 ? -4.361 4.505 -11.291 1.00 80.75 93 ALA A O 1
ATOM 698 N N . MET A 1 94 ? -4.026 4.306 -9.093 1.00 79.50 94 MET A N 1
ATOM 699 C CA . MET A 1 94 ? -2.639 4.781 -9.123 1.00 79.50 94 MET A CA 1
ATOM 700 C C . MET A 1 94 ? -1.760 3.914 -10.038 1.00 79.50 94 MET A C 1
ATOM 702 O O . MET A 1 94 ? -1.554 2.722 -9.775 1.00 79.50 94 MET A O 1
ATOM 706 N N . GLY A 1 95 ? -1.202 4.533 -11.079 1.00 71.94 95 GLY A N 1
ATOM 707 C CA . GLY A 1 95 ? -0.374 3.870 -12.084 1.00 71.94 95 GLY A CA 1
ATOM 708 C C . GLY A 1 95 ? -1.154 3.338 -13.287 1.00 71.94 95 GLY A C 1
ATOM 709 O O . GLY A 1 95 ? -0.535 2.789 -14.196 1.00 71.94 95 GLY A O 1
ATOM 710 N N . LEU A 1 96 ? -2.483 3.505 -13.327 1.00 70.19 96 LEU A N 1
ATOM 711 C CA . LEU A 1 96 ? -3.286 3.252 -14.529 1.00 70.19 96 LEU A CA 1
ATOM 712 C C . LEU A 1 96 ? -3.341 4.461 -15.471 1.00 70.19 96 LEU A C 1
ATOM 714 O O . LEU A 1 96 ? -3.700 4.278 -16.630 1.00 70.19 96 LEU A O 1
ATOM 718 N N . GLU A 1 97 ? -2.917 5.656 -15.043 1.00 66.50 97 GLU A N 1
ATOM 719 C CA . GLU A 1 97 ? -2.928 6.850 -15.902 1.00 66.50 97 GLU A CA 1
ATOM 720 C C . GLU A 1 97 ? -2.100 6.694 -17.195 1.00 66.50 97 GLU A C 1
ATOM 722 O O . GLU A 1 97 ? -2.406 7.310 -18.212 1.00 66.50 97 GLU A O 1
ATOM 727 N N . HIS A 1 98 ? -1.091 5.817 -17.197 1.00 56.03 98 HIS A N 1
ATOM 728 C CA . HIS A 1 98 ? -0.276 5.521 -18.381 1.00 56.03 98 HIS A CA 1
ATOM 729 C C . HIS A 1 98 ? -0.920 4.490 -19.323 1.00 56.03 98 HIS A C 1
ATOM 731 O O . HIS A 1 98 ? -0.526 4.391 -20.484 1.00 56.03 98 HIS A O 1
ATOM 737 N N . ALA A 1 99 ? -1.908 3.724 -18.850 1.00 53.56 99 ALA A N 1
ATOM 738 C CA . ALA A 1 99 ? -2.606 2.726 -19.657 1.00 53.56 99 ALA A CA 1
ATOM 739 C C . ALA A 1 99 ? -3.702 3.349 -20.540 1.00 53.56 99 ALA A C 1
ATOM 741 O O . ALA A 1 99 ? -3.993 2.820 -21.611 1.00 53.56 99 ALA A O 1
ATOM 742 N N . GLU A 1 100 ? -4.281 4.483 -20.132 1.00 51.91 100 GLU A N 1
ATOM 743 C CA . GLU A 1 100 ? -5.358 5.157 -20.875 1.00 51.91 100 GLU A CA 1
ATOM 744 C C . GLU A 1 100 ? -4.866 5.895 -22.136 1.00 51.91 100 GLU A C 1
ATOM 746 O O . GLU A 1 100 ? -5.654 6.163 -23.037 1.00 51.91 100 GLU A O 1
ATOM 751 N N . GLY A 1 101 ? -3.559 6.157 -22.267 1.00 47.59 101 GLY A N 1
ATOM 752 C CA . GLY A 1 101 ? -2.950 6.757 -23.467 1.00 47.59 101 GLY A CA 1
ATOM 753 C C . GLY A 1 101 ? -2.725 5.795 -24.646 1.00 47.59 101 GLY A C 1
ATOM 754 O O . GLY A 1 101 ? -2.068 6.171 -25.615 1.00 47.59 101 GLY A O 1
ATOM 755 N N . LEU A 1 102 ? -3.214 4.555 -24.549 1.00 44.62 102 LEU A N 1
ATOM 756 C CA . LEU A 1 102 ? -3.089 3.495 -25.562 1.00 44.62 102 LEU A CA 1
ATOM 757 C C . LEU A 1 102 ? -4.442 3.066 -26.166 1.00 44.62 102 LEU A C 1
ATOM 759 O O . LEU A 1 102 ? -4.479 2.070 -26.892 1.00 44.62 102 LEU A O 1
ATOM 763 N N . ALA A 1 103 ? -5.529 3.786 -25.863 1.00 42.00 103 ALA A N 1
ATOM 764 C CA . ALA A 1 103 ? -6.844 3.586 -26.476 1.00 42.00 103 ALA A CA 1
ATOM 765 C C . ALA A 1 103 ? -7.011 4.403 -27.767 1.00 42.00 103 ALA A C 1
ATOM 767 O O . ALA A 1 103 ? -6.635 5.597 -27.769 1.00 42.00 103 ALA A O 1
#

Organism: NCBI:txid3111310